Protein AF-H9T847-F1 (afdb_monomer_lite)

Organism: Pimephales promelas (NCBI:txid90988)

Foldseek 3Di:
DLQCVQAVHPDDDDDPVVVPPPDDDPQVVVQVVVVVVVVVVCVVPVPPDDDQDPPPVSSHDDDTDDFAWDDDPDCVPPDTHGDVVVVCVVCDDDHDDPDDDDDDDDPDPDDPDDPDDDDD

InterPro domains:
  IPR001111 TGF-beta, propeptide [PF00688] (2-119)

Secondary structure (DSSP, 8-state):
-HHHHHHT-SSPPP--HHHHHHT--HHHHHHHHHHHHHHHHHHH-GGG------SHHHHS-------PPPP-S--TT------HHHHHHHH-TT------------S-----SS--PPP-

Structure (mmCIF, N/CA/C/O backbone):
data_AF-H9T847-F1
#
_entry.id   AF-H9T847-F1
#
loop_
_atom_site.group_PDB
_atom_site.id
_atom_site.type_symbol
_atom_site.label_atom_id
_atom_site.label_alt_id
_atom_site.label_comp_id
_atom_site.label_asym_id
_atom_site.label_entity_id
_atom_site.label_seq_id
_atom_site.pdbx_PDB_ins_code
_atom_site.Cartn_x
_atom_site.Cartn_y
_atom_site.Cartn_z
_atom_site.occupancy
_atom_site.B_iso_or_equiv
_atom_site.auth_seq_id
_atom_site.auth_comp_id
_atom_site.auth_asym_id
_atom_site.auth_atom_id
_atom_site.pdbx_PDB_model_num
ATOM 1 N N . GLY A 1 1 ? -10.023 -3.814 24.443 1.00 61.88 1 GLY A N 1
ATOM 2 C CA . GLY A 1 1 ? -9.546 -4.712 23.374 1.00 61.88 1 GLY A CA 1
ATOM 3 C C . GLY A 1 1 ? -8.382 -4.054 22.670 1.00 61.88 1 GLY A C 1
ATOM 4 O O . GLY A 1 1 ? -8.471 -2.867 22.395 1.00 61.88 1 GLY A O 1
ATOM 5 N N . GLN A 1 2 ? -7.296 -4.788 22.416 1.00 86.25 2 GLN A N 1
ATOM 6 C CA . GLN A 1 2 ? -6.055 -4.220 21.868 1.00 86.25 2 GLN A CA 1
ATOM 7 C C . GLN A 1 2 ? -6.254 -3.569 20.484 1.00 86.25 2 GLN A C 1
ATOM 9 O O . GLN A 1 2 ? -5.658 -2.535 20.206 1.00 86.25 2 GLN A O 1
ATOM 14 N N . ILE A 1 3 ? -7.135 -4.128 19.646 1.00 91.19 3 ILE A N 1
ATOM 15 C CA . ILE A 1 3 ? -7.381 -3.662 18.270 1.00 91.19 3 ILE A CA 1
ATOM 16 C C . ILE A 1 3 ? -8.043 -2.276 18.240 1.00 91.19 3 ILE A C 1
ATOM 18 O O . ILE A 1 3 ? -7.510 -1.362 17.618 1.00 91.19 3 ILE A O 1
ATOM 22 N N . LEU A 1 4 ? -9.160 -2.084 18.952 1.00 93.31 4 LEU A N 1
ATOM 23 C CA . LEU A 1 4 ? -9.883 -0.802 18.969 1.00 93.31 4 LEU A CA 1
ATOM 24 C C . LEU A 1 4 ? -9.007 0.352 19.485 1.00 93.31 4 LEU A C 1
ATOM 26 O O . LEU A 1 4 ? -9.051 1.450 18.937 1.00 93.31 4 LEU A O 1
ATOM 30 N N . SER A 1 5 ? -8.145 0.088 20.474 1.00 92.31 5 SER A N 1
ATOM 31 C CA . SER A 1 5 ? -7.172 1.067 20.973 1.00 92.31 5 SER A CA 1
ATOM 32 C C . SER A 1 5 ? -6.139 1.460 19.911 1.00 92.31 5 SER A C 1
ATOM 34 O O . SER A 1 5 ? -5.869 2.649 19.750 1.00 92.31 5 SER A O 1
ATOM 36 N N . LYS A 1 6 ? -5.612 0.498 19.133 1.00 92.31 6 LYS A N 1
ATOM 37 C CA . LYS A 1 6 ? -4.704 0.790 18.008 1.00 92.31 6 LYS A CA 1
ATOM 38 C C . LYS A 1 6 ? -5.394 1.581 16.891 1.00 92.31 6 LYS A C 1
ATOM 40 O O . LYS A 1 6 ? -4.760 2.452 16.301 1.00 92.31 6 LYS A O 1
ATOM 45 N N . LEU A 1 7 ? -6.677 1.313 16.631 1.00 93.12 7 LEU A N 1
ATOM 46 C CA . LEU A 1 7 ? -7.495 2.014 15.626 1.00 93.12 7 LEU A CA 1
ATOM 47 C C . LEU A 1 7 ? -8.071 3.353 16.113 1.00 93.12 7 LEU A C 1
ATOM 49 O O . LEU A 1 7 ? -8.687 4.068 15.329 1.00 93.12 7 LEU A O 1
ATOM 53 N N . ARG A 1 8 ? -7.884 3.702 17.393 1.00 92.19 8 ARG A N 1
ATOM 54 C CA . ARG A 1 8 ? -8.488 4.884 18.036 1.00 92.19 8 ARG A CA 1
ATOM 55 C C . ARG A 1 8 ? -10.019 4.905 17.951 1.00 92.19 8 ARG A C 1
ATOM 57 O O . ARG A 1 8 ? -10.627 5.969 17.856 1.00 92.19 8 ARG A O 1
ATOM 64 N N . LEU A 1 9 ? -10.641 3.730 18.019 1.00 92.56 9 LEU A N 1
ATOM 65 C CA . LEU A 1 9 ? -12.091 3.581 17.984 1.00 92.56 9 LEU A CA 1
ATOM 66 C C . LEU A 1 9 ? -12.648 3.359 19.399 1.00 92.56 9 LEU A C 1
ATOM 68 O O . LEU A 1 9 ? -12.161 2.481 20.115 1.00 92.56 9 LEU A O 1
ATOM 72 N N . PRO A 1 10 ? -13.673 4.120 19.826 1.00 91.88 10 PRO A N 1
ATOM 73 C CA . PRO A 1 10 ? -14.288 3.943 21.143 1.00 91.88 10 PRO A CA 1
ATOM 74 C C . PRO A 1 10 ? -15.185 2.698 21.216 1.00 91.88 10 PRO A C 1
ATOM 76 O O . PRO A 1 10 ? -15.380 2.141 22.294 1.00 91.88 10 PRO A O 1
ATOM 79 N N . LYS A 1 11 ? -15.730 2.263 20.075 1.00 92.81 11 LYS A N 1
ATOM 80 C CA . LYS A 1 11 ? -16.536 1.051 19.902 1.00 92.81 11 LYS A CA 1
ATOM 81 C C . LYS A 1 11 ? -16.323 0.486 18.497 1.00 92.81 11 LYS A C 1
ATOM 83 O O . LYS A 1 11 ? -15.758 1.165 17.642 1.00 92.81 11 LYS A O 1
ATOM 88 N N . GLU A 1 12 ? -16.781 -0.737 18.278 1.00 91.44 12 GLU A N 1
ATOM 89 C CA . GLU A 1 12 ? -16.806 -1.359 16.955 1.00 91.44 12 GLU A CA 1
ATOM 90 C C . GLU A 1 12 ? -17.679 -0.540 15.980 1.00 91.44 12 GLU A C 1
ATOM 92 O O . GLU A 1 12 ? -18.737 -0.043 16.393 1.00 91.44 12 GLU A O 1
ATOM 97 N N . PRO A 1 13 ? -17.223 -0.320 14.731 1.00 89.44 13 PRO A N 1
ATOM 98 C CA . PRO A 1 13 ? -18.023 0.357 13.719 1.00 89.44 13 PRO A CA 1
ATOM 99 C C . PRO A 1 13 ? -19.201 -0.524 13.289 1.00 89.44 13 PRO A C 1
ATOM 101 O O . PRO A 1 13 ? -19.105 -1.745 13.274 1.00 89.44 13 PRO A O 1
ATOM 104 N N . GLU A 1 14 ? -20.315 0.109 12.935 1.00 88.81 14 GLU A N 1
ATOM 105 C CA . GLU A 1 14 ? -21.480 -0.584 12.380 1.00 88.81 14 GLU A CA 1
ATOM 106 C C . GLU A 1 14 ? -21.210 -0.874 10.896 1.00 88.81 14 GLU A C 1
ATOM 108 O O . GLU A 1 14 ? -20.928 0.052 10.135 1.00 88.81 14 GLU A O 1
ATOM 113 N N . VAL A 1 15 ? -21.252 -2.151 10.507 1.00 81.88 15 VAL A N 1
ATOM 114 C CA . VAL A 1 15 ? -20.958 -2.640 9.147 1.00 81.88 15 VAL A CA 1
ATOM 115 C C . VAL A 1 15 ? -22.184 -3.340 8.564 1.00 81.88 15 VAL A C 1
ATOM 117 O O . VAL A 1 15 ? -22.903 -4.032 9.285 1.00 81.88 15 VAL A O 1
ATOM 120 N N . ASP A 1 16 ? -22.420 -3.165 7.262 1.00 78.19 16 ASP A N 1
ATOM 121 C CA . ASP A 1 16 ? -23.428 -3.921 6.510 1.00 78.19 16 ASP A CA 1
ATOM 122 C C . ASP A 1 16 ? -22.706 -5.106 5.854 1.00 78.19 16 ASP A C 1
ATOM 124 O O . ASP A 1 16 ? -22.290 -5.042 4.695 1.00 78.19 16 ASP A O 1
ATOM 128 N N . GLU A 1 17 ? -22.475 -6.159 6.651 1.00 68.44 17 GLU A N 1
ATOM 129 C CA . GLU A 1 17 ? -21.587 -7.283 6.311 1.00 68.44 17 GLU A CA 1
ATOM 130 C C . GLU A 1 17 ? -21.893 -7.900 4.936 1.00 68.44 17 GLU A C 1
ATOM 132 O O . GLU A 1 17 ? -20.972 -8.268 4.207 1.00 68.44 17 GLU A O 1
ATOM 137 N N . GLU A 1 18 ? -23.168 -7.961 4.543 1.00 65.12 18 GLU A N 1
ATOM 138 C CA . GLU A 1 18 ? -23.588 -8.519 3.254 1.00 65.12 18 GLU A CA 1
ATOM 139 C C . GLU A 1 18 ? -23.176 -7.637 2.067 1.00 65.12 18 GLU A C 1
ATOM 141 O O . GLU A 1 18 ? -22.722 -8.162 1.052 1.00 65.12 18 GLU A O 1
ATOM 146 N N . LYS A 1 19 ? -23.266 -6.303 2.177 1.00 64.31 19 LYS A N 1
ATOM 147 C CA . LYS A 1 19 ? -22.875 -5.396 1.081 1.00 64.31 19 LYS A CA 1
ATOM 148 C C . LYS A 1 19 ? -21.370 -5.176 0.990 1.00 64.31 19 LYS A C 1
ATOM 150 O O . LYS A 1 19 ? -20.845 -5.019 -0.114 1.00 64.31 19 LYS A O 1
ATOM 155 N N . ASP A 1 20 ? -20.689 -5.151 2.131 1.00 66.06 20 ASP A N 1
ATOM 156 C CA . ASP A 1 20 ? -19.275 -4.776 2.203 1.00 66.06 20 ASP A CA 1
ATOM 157 C C . ASP A 1 20 ? -18.336 -5.924 1.783 1.00 66.06 20 ASP A C 1
ATOM 159 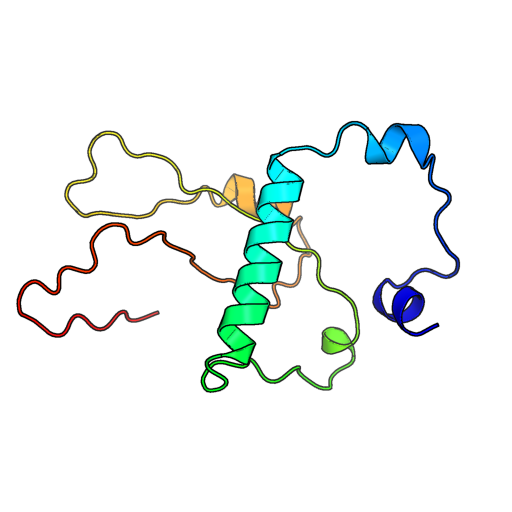O O . ASP A 1 20 ? -17.229 -5.677 1.295 1.00 66.06 20 ASP A O 1
ATOM 163 N N . LEU A 1 21 ? -18.782 -7.182 1.901 1.00 69.94 21 LEU A N 1
ATOM 164 C CA . LEU A 1 21 ? -18.011 -8.362 1.484 1.00 69.94 21 LEU A CA 1
ATOM 165 C C . LEU A 1 21 ? -18.174 -8.716 -0.001 1.00 69.94 21 LEU A C 1
ATOM 167 O O . LEU A 1 21 ? -17.274 -9.324 -0.582 1.00 69.94 21 LEU A O 1
ATOM 171 N N . GLU A 1 22 ? -19.288 -8.343 -0.634 1.00 72.31 22 GLU A N 1
ATOM 172 C CA . GLU A 1 22 ? -19.624 -8.822 -1.981 1.00 72.31 22 GLU A CA 1
ATOM 173 C C . GLU A 1 22 ? -18.785 -8.165 -3.093 1.00 72.31 22 GLU A C 1
ATOM 175 O O . GLU A 1 22 ? -18.629 -8.747 -4.165 1.00 72.31 22 GLU A O 1
ATOM 180 N N . ASN A 1 23 ? -18.208 -6.977 -2.857 1.00 78.00 23 ASN A N 1
ATOM 181 C CA . ASN A 1 23 ? -17.521 -6.198 -3.898 1.00 78.00 23 ASN A CA 1
ATOM 182 C C . ASN A 1 23 ? -16.291 -5.424 -3.392 1.00 78.00 23 ASN A C 1
ATOM 184 O O . ASN A 1 23 ? -16.198 -4.207 -3.567 1.00 78.00 23 ASN A O 1
ATOM 188 N N . ILE A 1 24 ? -15.311 -6.113 -2.800 1.00 86.12 24 ILE A N 1
ATOM 189 C CA . ILE A 1 24 ? -14.041 -5.472 -2.419 1.00 86.12 24 ILE A CA 1
ATOM 190 C C . ILE A 1 24 ? -13.264 -5.063 -3.691 1.00 86.12 24 ILE A C 1
ATOM 192 O O . ILE A 1 24 ? -12.919 -5.934 -4.497 1.00 86.12 24 ILE A O 1
ATOM 196 N N . PRO A 1 25 ? -12.930 -3.769 -3.882 1.00 92.12 25 PRO A N 1
ATOM 197 C CA . PRO A 1 25 ? -12.159 -3.312 -5.035 1.00 92.12 25 PRO A CA 1
ATOM 198 C C . PRO A 1 25 ? -10.813 -4.028 -5.172 1.00 92.12 25 PRO A C 1
ATOM 200 O O . PRO A 1 25 ? -10.075 -4.211 -4.197 1.00 92.12 25 PRO A O 1
ATOM 203 N N . VAL A 1 26 ? -10.449 -4.367 -6.409 1.00 92.06 26 VAL A N 1
ATOM 204 C CA . VAL A 1 26 ? -9.194 -5.068 -6.732 1.00 92.06 26 VAL A CA 1
ATOM 205 C C . VAL A 1 26 ? -7.975 -4.275 -6.257 1.00 92.06 26 VAL A C 1
ATOM 207 O O . VAL A 1 26 ? -6.968 -4.852 -5.846 1.00 92.06 26 VAL A O 1
ATOM 210 N N . GLU A 1 27 ? -8.061 -2.947 -6.258 1.00 91.12 27 GLU A N 1
ATOM 211 C CA . GLU A 1 27 ? -7.019 -2.060 -5.755 1.00 91.12 27 GLU A CA 1
ATOM 212 C C . GLU A 1 27 ? -6.768 -2.261 -4.255 1.00 91.12 27 GLU A C 1
ATOM 214 O O . GLU A 1 27 ? -5.607 -2.290 -3.847 1.00 91.12 27 GLU A O 1
ATOM 219 N N . LEU A 1 28 ? -7.818 -2.457 -3.445 1.00 91.88 28 LEU A N 1
ATOM 220 C CA . LEU A 1 28 ? -7.683 -2.722 -2.007 1.00 91.88 28 LEU A CA 1
ATOM 221 C C . LEU A 1 28 ? -7.084 -4.104 -1.754 1.00 91.88 28 LEU A C 1
ATOM 223 O O . LEU A 1 28 ? -6.152 -4.228 -0.960 1.00 91.88 28 LEU A O 1
ATOM 227 N N . ILE A 1 29 ? -7.541 -5.120 -2.492 1.00 93.75 29 ILE A N 1
ATOM 228 C CA . ILE A 1 29 ? -6.959 -6.471 -2.439 1.00 93.75 29 ILE A CA 1
ATOM 229 C C . ILE A 1 29 ? -5.466 -6.411 -2.793 1.00 93.75 29 ILE A C 1
ATOM 231 O O . ILE A 1 29 ? -4.630 -7.032 -2.138 1.00 93.75 29 ILE A O 1
ATOM 235 N N . SER A 1 30 ? -5.103 -5.614 -3.800 1.00 94.06 30 SER A N 1
ATOM 236 C CA . SER A 1 30 ? -3.712 -5.432 -4.215 1.00 94.06 30 SER A CA 1
ATOM 237 C C . SER A 1 30 ? -2.844 -4.769 -3.140 1.00 94.06 30 SER A C 1
ATOM 239 O O . SER A 1 30 ? -1.673 -5.126 -3.017 1.00 94.06 30 SER A O 1
ATOM 241 N N . VAL A 1 31 ? -3.381 -3.812 -2.375 1.00 95.25 31 VAL A N 1
ATOM 242 C CA . VAL A 1 31 ? -2.681 -3.202 -1.229 1.00 95.25 31 VAL A CA 1
ATOM 243 C C . VAL A 1 31 ? -2.501 -4.230 -0.114 1.00 95.25 31 VAL A C 1
ATOM 245 O O . VAL A 1 31 ? -1.385 -4.415 0.372 1.00 95.25 31 VAL A O 1
ATOM 248 N N . TYR A 1 32 ? -3.576 -4.930 0.253 1.00 95.44 32 TYR A N 1
ATOM 249 C CA . TYR A 1 32 ? -3.561 -5.949 1.300 1.00 95.44 32 TYR A CA 1
ATOM 250 C C . TYR A 1 32 ? -2.521 -7.037 1.013 1.00 95.44 32 TYR A C 1
ATOM 252 O O . TYR A 1 32 ? -1.623 -7.252 1.826 1.00 95.44 32 TYR A O 1
ATOM 260 N N . ASN A 1 33 ? -2.559 -7.637 -0.182 1.00 95.44 33 ASN A N 1
ATOM 261 C CA . ASN A 1 33 ? -1.621 -8.692 -0.573 1.00 95.44 33 ASN A CA 1
ATOM 262 C C . ASN A 1 33 ? -0.165 -8.213 -0.523 1.00 95.44 33 ASN A C 1
ATOM 264 O O . ASN A 1 33 ? 0.683 -8.907 0.026 1.00 95.44 33 ASN A O 1
ATOM 268 N N . SER A 1 34 ? 0.126 -6.999 -1.008 1.00 93.75 34 SER A N 1
ATOM 269 C CA . SER A 1 34 ? 1.483 -6.437 -0.933 1.00 93.75 34 SER A CA 1
ATOM 270 C C . SER A 1 34 ? 1.966 -6.208 0.507 1.00 93.75 34 SER A C 1
ATOM 272 O O . SER A 1 34 ? 3.167 -6.260 0.752 1.00 93.75 34 SER A O 1
ATOM 274 N N . THR A 1 35 ? 1.054 -5.966 1.454 1.00 93.12 35 THR A N 1
ATOM 275 C CA . THR A 1 35 ? 1.389 -5.756 2.874 1.00 93.12 35 THR A CA 1
ATOM 276 C C . THR A 1 35 ? 1.604 -7.093 3.593 1.00 93.12 35 THR A C 1
ATOM 278 O O . THR A 1 35 ? 2.510 -7.215 4.414 1.00 93.12 35 THR A O 1
ATOM 281 N N . VAL A 1 36 ? 0.821 -8.120 3.242 1.00 94.75 36 VAL A N 1
ATOM 282 C CA . VAL A 1 36 ? 1.030 -9.501 3.710 1.00 94.75 36 VAL A CA 1
ATOM 283 C C . VAL A 1 36 ? 2.375 -10.043 3.220 1.00 94.75 36 VAL A C 1
ATOM 285 O O . VAL A 1 36 ? 3.137 -10.575 4.021 1.00 94.75 36 VAL A O 1
ATOM 288 N N . GLU A 1 37 ? 2.692 -9.865 1.935 1.00 92.88 37 GLU A N 1
ATOM 289 C CA . GLU A 1 37 ? 3.987 -10.250 1.357 1.00 92.88 37 GLU A CA 1
ATOM 290 C C . GLU A 1 37 ? 5.156 -9.553 2.070 1.00 92.88 37 GLU A C 1
ATOM 292 O O . GLU A 1 37 ? 6.111 -10.216 2.461 1.00 92.88 37 GLU A O 1
ATOM 297 N N . LEU A 1 38 ? 5.059 -8.238 2.314 1.00 89.00 38 LEU A N 1
ATOM 298 C CA . LEU A 1 38 ? 6.085 -7.487 3.048 1.00 89.00 38 LEU A CA 1
ATOM 299 C C . LEU A 1 38 ? 6.308 -8.049 4.460 1.00 89.00 38 LEU A C 1
ATOM 301 O O . LEU A 1 38 ? 7.447 -8.228 4.885 1.00 89.00 38 LEU A O 1
ATOM 305 N N . SER A 1 39 ? 5.230 -8.370 5.178 1.00 88.25 39 SER A N 1
ATOM 306 C CA . SER A 1 39 ? 5.333 -8.965 6.514 1.00 88.25 39 SER A CA 1
ATOM 307 C C . SER A 1 39 ? 6.019 -10.336 6.484 1.00 88.25 39 SER A C 1
ATOM 309 O O . SER A 1 39 ? 6.808 -10.651 7.375 1.00 88.25 39 SER A O 1
ATOM 311 N N . GLN A 1 40 ? 5.762 -11.142 5.450 1.00 90.94 40 GLN A N 1
ATOM 312 C CA . GLN A 1 40 ? 6.420 -12.436 5.258 1.00 90.94 40 GLN A CA 1
ATOM 313 C C . GLN A 1 40 ? 7.911 -12.277 4.929 1.00 90.94 40 GLN A C 1
ATOM 315 O O . GLN A 1 40 ? 8.731 -13.014 5.474 1.00 90.94 40 GLN A O 1
ATOM 320 N N . GLU A 1 41 ? 8.271 -11.304 4.089 1.00 86.75 41 GLU A N 1
ATOM 321 C CA . GLU A 1 41 ? 9.664 -10.970 3.760 1.00 86.75 41 GLU A CA 1
ATOM 322 C C . GLU A 1 41 ? 10.449 -10.554 5.015 1.00 86.75 41 GLU A C 1
ATOM 324 O O . GLU A 1 41 ? 11.513 -11.107 5.284 1.00 86.75 41 GLU A O 1
ATOM 329 N N . GLN A 1 42 ? 9.890 -9.661 5.840 1.00 84.25 42 GLN A N 1
ATOM 330 C CA . GLN A 1 42 ? 10.502 -9.205 7.098 1.00 84.25 42 GLN A CA 1
ATOM 331 C C . GLN A 1 42 ? 10.631 -10.311 8.157 1.00 84.25 42 GLN A C 1
ATOM 333 O O . GLN A 1 42 ? 11.501 -10.247 9.029 1.00 84.25 42 GLN A O 1
ATOM 338 N N . ALA A 1 43 ? 9.748 -11.312 8.122 1.00 85.56 43 ALA A N 1
ATOM 339 C CA . ALA A 1 43 ? 9.841 -12.484 8.989 1.00 85.56 43 ALA A CA 1
ATOM 340 C C . ALA A 1 43 ? 10.917 -13.476 8.510 1.00 85.56 43 ALA A C 1
ATOM 342 O O . ALA A 1 43 ? 11.508 -14.176 9.332 1.00 85.56 43 ALA A O 1
ATOM 343 N N . ALA A 1 44 ? 11.162 -13.545 7.198 1.00 85.69 44 ALA A N 1
ATOM 344 C CA . ALA A 1 44 ? 12.163 -14.420 6.595 1.00 85.69 44 ALA A CA 1
ATOM 345 C C . ALA A 1 44 ? 13.590 -13.848 6.678 1.00 85.69 44 ALA A C 1
ATOM 347 O O . ALA A 1 44 ? 14.533 -14.621 6.844 1.00 85.69 44 ALA A O 1
ATOM 348 N N . ASP A 1 45 ? 13.745 -12.522 6.593 1.00 78.31 45 ASP A N 1
ATOM 349 C CA . ASP A 1 45 ? 15.029 -11.826 6.724 1.00 78.31 45 ASP A CA 1
ATOM 350 C C . ASP A 1 45 ? 14.942 -10.673 7.752 1.00 78.31 45 ASP A C 1
ATOM 352 O O . ASP A 1 45 ? 14.598 -9.536 7.412 1.00 78.31 45 ASP A O 1
ATOM 356 N N . PRO A 1 46 ? 15.233 -10.944 9.040 1.00 63.31 46 PRO A N 1
ATOM 357 C CA . PRO A 1 46 ? 15.049 -9.977 10.121 1.00 63.31 46 PRO A CA 1
ATOM 358 C C . PRO A 1 46 ? 16.075 -8.832 10.125 1.00 63.31 46 PRO A C 1
ATOM 360 O O . PRO A 1 46 ? 15.978 -7.940 10.967 1.00 63.31 46 PRO A O 1
ATOM 363 N N . VAL A 1 47 ? 17.055 -8.822 9.212 1.00 59.53 47 VAL A N 1
ATOM 364 C CA . VAL A 1 47 ? 18.117 -7.798 9.167 1.00 59.53 47 VAL A CA 1
ATOM 365 C C . VAL A 1 47 ? 17.565 -6.402 8.821 1.00 59.53 47 VAL A C 1
ATOM 367 O O . VAL A 1 47 ? 18.188 -5.399 9.164 1.00 59.53 47 VAL A O 1
ATOM 370 N N . HIS A 1 48 ? 16.372 -6.325 8.218 1.00 55.03 48 HIS A N 1
ATOM 371 C CA . HIS A 1 48 ? 15.705 -5.082 7.808 1.00 55.03 48 HIS A CA 1
ATOM 372 C C . HIS A 1 48 ? 14.432 -4.753 8.606 1.00 55.03 48 HIS A C 1
ATOM 374 O O . HIS A 1 48 ? 13.563 -4.033 8.116 1.00 55.03 48 HIS A O 1
ATOM 380 N N . GLN A 1 49 ? 14.280 -5.277 9.826 1.00 56.16 49 GLN A N 1
ATOM 381 C CA . GLN A 1 49 ? 13.166 -4.858 10.676 1.00 56.16 49 GLN A CA 1
ATOM 382 C C . GLN A 1 49 ? 13.404 -3.434 11.186 1.00 56.16 49 GLN A C 1
ATOM 384 O O . GLN A 1 49 ? 14.280 -3.201 12.021 1.00 56.16 49 GLN A O 1
ATOM 389 N N . ASP A 1 50 ? 12.599 -2.487 10.700 1.00 56.41 50 ASP A N 1
ATOM 390 C CA . ASP A 1 50 ? 12.440 -1.193 11.354 1.00 56.41 50 ASP A CA 1
ATOM 391 C C . ASP A 1 50 ? 11.997 -1.451 12.797 1.00 56.41 50 ASP A C 1
ATOM 393 O O . ASP A 1 50 ? 10.947 -2.047 13.054 1.00 56.41 50 ASP A O 1
ATOM 397 N N . VAL A 1 51 ? 12.832 -1.044 13.752 1.00 56.62 51 VAL A N 1
ATOM 398 C CA . VAL A 1 51 ? 12.507 -1.133 15.174 1.00 56.62 51 VAL A CA 1
ATOM 399 C C . VAL A 1 51 ? 11.263 -0.277 15.393 1.00 56.62 51 VAL A C 1
ATOM 401 O O . VAL A 1 51 ? 11.322 0.937 15.193 1.00 56.62 51 VAL A O 1
ATOM 404 N N . GLU A 1 52 ? 10.141 -0.894 15.783 1.00 57.56 52 GLU A N 1
ATOM 405 C CA . GLU A 1 52 ? 8.955 -0.147 16.208 1.00 57.56 52 GLU A CA 1
ATOM 406 C C . GLU A 1 52 ? 9.394 0.855 17.282 1.00 57.56 52 GLU A C 1
ATOM 408 O O . GLU A 1 52 ? 9.821 0.468 18.372 1.00 57.56 52 GLU A O 1
ATOM 413 N N . ASP A 1 53 ? 9.333 2.150 16.956 1.00 57.25 53 ASP A N 1
ATOM 414 C CA . ASP A 1 53 ? 9.640 3.209 17.908 1.00 57.25 53 ASP A CA 1
ATOM 415 C C . ASP A 1 53 ? 8.662 3.072 19.091 1.00 57.25 53 ASP A C 1
ATOM 417 O O . ASP A 1 53 ? 7.449 3.213 18.886 1.00 57.25 53 ASP A O 1
ATOM 421 N N . PRO A 1 54 ? 9.146 2.801 20.321 1.00 56.97 54 PRO A N 1
ATOM 422 C CA . PRO A 1 54 ? 8.293 2.584 21.489 1.00 56.97 54 PRO A CA 1
ATOM 423 C C . PRO A 1 54 ? 7.499 3.834 21.904 1.00 56.97 54 PRO A C 1
ATOM 425 O O . PRO A 1 54 ? 6.701 3.783 22.841 1.00 56.97 54 PRO A O 1
ATOM 428 N N . ASN A 1 55 ? 7.700 4.964 21.222 1.00 64.75 55 ASN A N 1
ATOM 429 C CA . ASN A 1 55 ? 6.889 6.160 21.373 1.00 64.75 55 ASN A CA 1
ATOM 430 C C . ASN A 1 55 ? 5.410 5.923 21.014 1.00 64.75 55 ASN A C 1
ATOM 432 O O . ASN A 1 55 ? 5.052 5.097 20.177 1.00 64.75 55 ASN A O 1
ATOM 436 N N . GLU A 1 56 ? 4.524 6.751 21.579 1.00 61.59 56 GLU A N 1
ATOM 437 C CA . GLU A 1 56 ? 3.064 6.676 21.391 1.00 61.59 56 GLU A CA 1
ATOM 438 C C . GLU A 1 56 ? 2.635 6.634 19.908 1.00 61.59 56 GLU A C 1
ATOM 440 O O . GLU A 1 56 ? 1.610 6.056 19.552 1.00 61.59 56 GLU A O 1
ATOM 445 N N . LYS A 1 57 ? 3.443 7.214 19.009 1.00 65.19 57 LYS A N 1
ATOM 446 C CA . LYS A 1 57 ? 3.196 7.189 17.564 1.00 65.19 57 LYS A CA 1
ATOM 447 C C . LYS A 1 57 ? 3.324 5.789 16.966 1.00 65.19 57 LYS A C 1
ATOM 449 O O . LYS A 1 57 ? 2.592 5.525 16.019 1.00 65.19 57 LYS A O 1
ATOM 454 N N . GLY A 1 58 ? 4.202 4.919 17.466 1.00 74.62 58 GLY A N 1
ATOM 455 C CA . GLY A 1 58 ? 4.339 3.533 17.000 1.00 74.62 58 GLY A CA 1
ATOM 456 C C . GLY A 1 58 ? 3.178 2.635 17.437 1.00 74.62 58 GLY A C 1
ATOM 457 O O . GLY A 1 58 ? 2.846 1.674 16.756 1.00 74.62 58 GLY A O 1
ATOM 458 N N . TYR A 1 59 ? 2.495 2.995 18.530 1.00 84.69 59 TYR A N 1
ATOM 459 C CA . TYR A 1 59 ? 1.402 2.195 19.087 1.00 84.69 59 TYR A CA 1
ATOM 460 C C . TYR A 1 59 ? 0.144 2.164 18.205 1.00 84.69 59 TYR A C 1
ATOM 462 O O . TYR A 1 59 ? -0.533 1.137 18.112 1.00 84.69 59 TYR A O 1
ATOM 470 N N . TYR A 1 60 ? -0.194 3.293 17.577 1.00 88.94 60 TYR A N 1
ATOM 471 C CA . TYR A 1 60 ? -1.398 3.408 16.755 1.00 88.94 60 TYR A CA 1
ATOM 472 C C . TYR 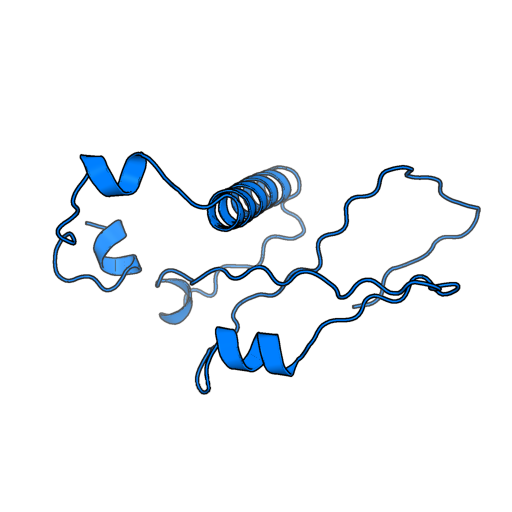A 1 60 ? -1.198 2.827 15.356 1.00 88.94 60 TYR A C 1
ATOM 474 O O . TYR A 1 60 ? -0.119 2.932 14.769 1.00 88.94 60 TYR A O 1
ATOM 482 N N . ALA A 1 61 ? -2.280 2.269 14.808 1.00 90.44 61 ALA A N 1
ATOM 483 C CA . ALA A 1 61 ? -2.305 1.717 13.462 1.00 90.44 61 ALA A CA 1
ATOM 484 C C . ALA A 1 61 ? -1.892 2.761 12.410 1.00 90.44 61 ALA A C 1
ATOM 486 O O . ALA A 1 61 ? -2.111 3.966 12.576 1.00 90.44 61 ALA A O 1
ATOM 487 N N . LYS A 1 62 ? -1.291 2.278 11.320 1.00 90.25 62 LYS A N 1
ATOM 488 C CA . LYS A 1 62 ? -0.881 3.087 10.169 1.00 90.25 62 LYS A CA 1
ATOM 489 C C . LYS A 1 62 ? -1.834 2.853 9.012 1.00 90.25 62 LYS A C 1
ATOM 491 O O . LYS A 1 62 ? -2.185 1.713 8.720 1.00 90.25 62 LYS A O 1
ATOM 496 N N . GLU A 1 63 ? -2.228 3.935 8.356 1.00 91.81 63 GLU A N 1
ATOM 497 C CA . GLU A 1 63 ? -2.926 3.853 7.080 1.00 91.81 63 GLU A CA 1
ATOM 498 C C . GLU A 1 63 ? -1.919 3.528 5.972 1.00 91.81 63 GLU A C 1
ATOM 500 O O . GLU A 1 63 ? -0.826 4.098 5.925 1.00 91.81 63 GLU A O 1
ATOM 505 N N . VAL A 1 64 ? -2.278 2.590 5.096 1.00 92.88 64 VAL A N 1
ATOM 506 C CA . VAL A 1 64 ? -1.403 2.105 4.027 1.00 92.88 64 VAL A CA 1
ATOM 507 C C . VAL A 1 64 ? -1.924 2.597 2.686 1.00 92.88 64 VAL A C 1
ATOM 509 O O . VAL A 1 64 ? -3.073 2.356 2.318 1.00 92.88 64 VAL A O 1
ATOM 512 N N . HIS A 1 65 ? -1.047 3.229 1.909 1.00 93.44 65 HIS A N 1
ATOM 513 C CA . HIS A 1 65 ? -1.343 3.643 0.543 1.00 93.44 65 HIS A CA 1
ATOM 514 C C . HIS A 1 65 ? -0.364 3.020 -0.446 1.00 93.44 65 HIS A C 1
ATOM 516 O O . HIS A 1 65 ? 0.836 2.932 -0.196 1.00 93.44 65 HIS A O 1
ATOM 522 N N . LYS A 1 66 ? -0.883 2.655 -1.621 1.00 93.69 66 LYS A N 1
ATOM 523 C CA . LYS A 1 66 ? -0.090 2.202 -2.765 1.00 93.69 66 LYS A CA 1
ATOM 524 C C . LYS A 1 66 ? -0.166 3.219 -3.893 1.00 93.69 66 LYS A C 1
ATOM 526 O O . LYS A 1 66 ? -1.252 3.642 -4.303 1.00 93.69 66 LYS A O 1
ATOM 531 N N . PHE A 1 67 ? 1.000 3.567 -4.422 1.00 93.69 67 PHE A N 1
ATOM 532 C CA . PHE A 1 67 ? 1.149 4.471 -5.553 1.00 93.69 67 PHE A CA 1
ATOM 533 C C . PHE A 1 67 ? 1.806 3.720 -6.704 1.00 93.69 67 PHE A C 1
ATOM 535 O O . PHE A 1 67 ? 2.899 3.181 -6.564 1.00 93.69 67 PHE A O 1
ATOM 542 N N . THR A 1 68 ? 1.128 3.668 -7.847 1.00 93.00 68 THR A N 1
ATOM 543 C CA . THR A 1 68 ? 1.670 3.033 -9.051 1.00 93.00 68 THR A CA 1
ATOM 544 C C . THR A 1 68 ? 2.517 4.042 -9.818 1.00 93.00 68 THR A C 1
ATOM 546 O O . THR A 1 68 ? 2.092 5.183 -10.023 1.00 93.00 68 THR A O 1
ATOM 549 N N . MET A 1 69 ? 3.702 3.619 -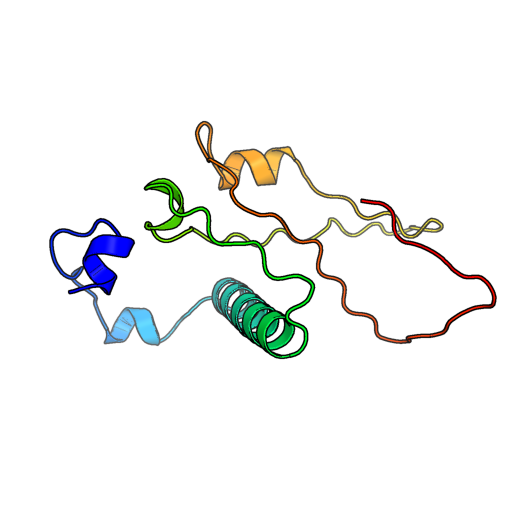10.261 1.00 91.38 69 MET A N 1
ATOM 550 C CA . MET A 1 69 ? 4.559 4.434 -11.124 1.00 91.38 69 MET A CA 1
ATOM 551 C C . MET A 1 69 ? 3.837 4.828 -12.421 1.00 91.38 69 MET A C 1
ATOM 553 O O . MET A 1 69 ? 2.998 4.085 -12.940 1.00 91.38 69 MET A O 1
ATOM 557 N N . LYS A 1 70 ? 4.174 5.991 -12.978 1.00 88.94 70 LYS A N 1
ATOM 558 C CA . LYS A 1 70 ? 3.665 6.411 -14.285 1.00 88.94 70 LYS A CA 1
ATOM 559 C C . LYS A 1 70 ? 4.389 5.625 -15.388 1.00 88.94 70 LYS A C 1
ATOM 561 O O . LYS A 1 70 ? 5.619 5.561 -15.373 1.00 88.94 70 LYS A O 1
ATOM 566 N N . PRO A 1 71 ? 3.660 5.035 -16.352 1.00 82.19 71 PRO A N 1
ATOM 567 C CA . PRO A 1 71 ? 4.286 4.353 -17.473 1.00 82.19 71 PRO A CA 1
ATOM 568 C C . PRO A 1 71 ? 4.970 5.372 -18.389 1.00 82.19 71 PRO A C 1
ATOM 570 O O . PRO A 1 71 ? 4.398 6.412 -18.713 1.00 82.19 71 PRO A O 1
ATOM 573 N N . MET A 1 72 ? 6.173 5.044 -18.850 1.00 80.94 72 MET A N 1
ATOM 574 C CA . MET A 1 72 ? 6.928 5.843 -19.811 1.00 80.94 72 MET A CA 1
ATOM 575 C C . MET A 1 72 ? 7.114 5.007 -21.078 1.00 80.94 72 MET A C 1
ATOM 577 O O . MET A 1 72 ? 7.641 3.898 -21.010 1.00 80.94 72 MET A O 1
ATOM 581 N N . ARG A 1 73 ? 6.602 5.502 -22.217 1.00 75.38 73 ARG A N 1
ATOM 582 C CA . ARG A 1 73 ? 6.563 4.743 -23.487 1.00 75.38 73 ARG A CA 1
ATOM 583 C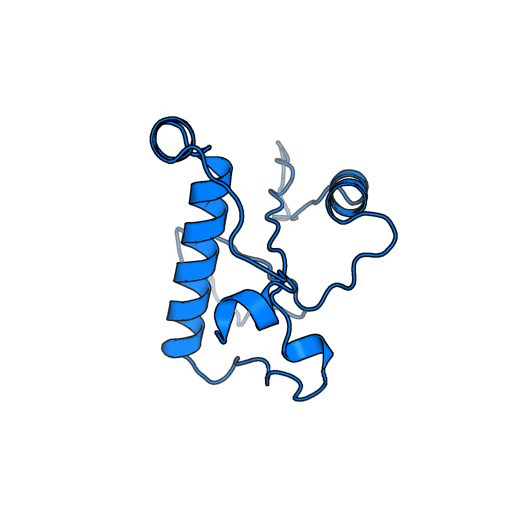 C . ARG A 1 73 ? 7.960 4.382 -23.988 1.00 75.38 73 ARG A C 1
ATOM 585 O O . ARG A 1 73 ? 8.154 3.285 -24.492 1.00 75.38 73 ARG A O 1
ATOM 592 N N . GLU A 1 74 ? 8.914 5.286 -23.801 1.00 78.75 74 GLU A N 1
ATOM 593 C CA . GLU A 1 74 ? 10.322 5.086 -24.122 1.00 78.75 74 GLU A CA 1
ATOM 594 C C . GLU A 1 74 ? 11.128 5.387 -22.868 1.00 78.75 74 GLU A C 1
ATOM 596 O O . GLU A 1 74 ? 11.210 6.536 -22.449 1.00 78.75 74 GLU A O 1
ATOM 601 N N . ASN A 1 75 ? 11.659 4.347 -22.228 1.00 75.25 75 ASN A N 1
ATOM 602 C CA . ASN A 1 75 ? 12.388 4.470 -20.969 1.00 75.25 75 ASN A CA 1
ATOM 603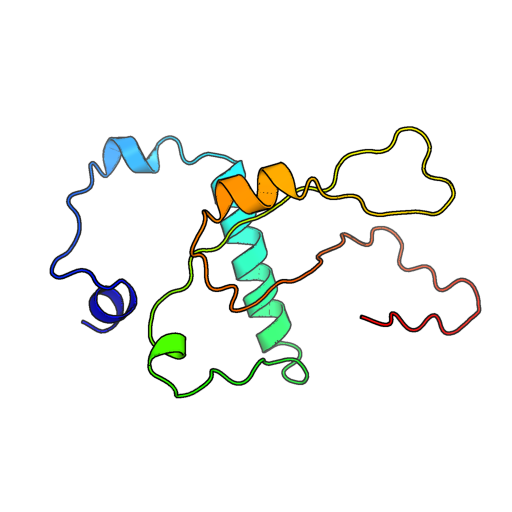 C C . ASN A 1 75 ? 13.759 3.784 -21.073 1.00 75.25 75 ASN A C 1
ATOM 605 O O . ASN A 1 75 ? 13.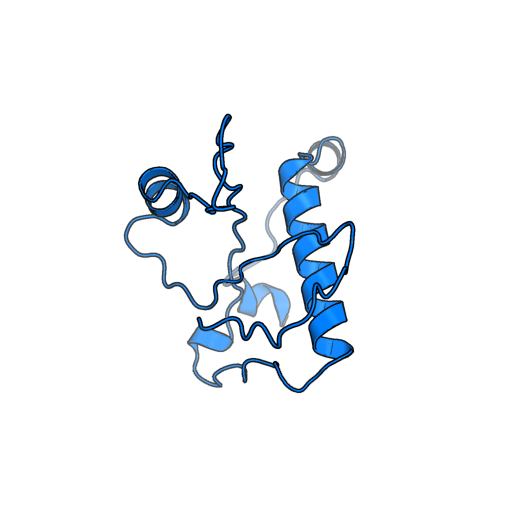957 2.724 -20.469 1.00 75.25 75 ASN A O 1
ATOM 609 N N . PRO A 1 76 ? 14.680 4.335 -21.889 1.00 71.56 76 PRO A N 1
ATOM 610 C CA . PRO A 1 76 ? 15.987 3.724 -22.137 1.00 71.56 76 PRO A CA 1
ATOM 611 C C . PRO A 1 76 ? 16.805 3.564 -20.847 1.00 71.56 76 PRO A C 1
ATOM 613 O O . PRO A 1 76 ? 17.510 2.570 -20.691 1.00 71.56 76 PRO A O 1
ATOM 616 N N . ASP A 1 77 ? 16.609 4.473 -19.891 1.00 76.75 77 ASP A N 1
ATOM 617 C CA . ASP A 1 77 ? 17.359 4.534 -18.633 1.00 76.75 77 ASP A CA 1
ATOM 618 C C . ASP A 1 77 ? 16.651 3.833 -17.458 1.00 76.75 77 ASP A C 1
ATOM 620 O O . ASP A 1 77 ? 17.116 3.900 -16.323 1.00 76.75 77 ASP A O 1
ATOM 624 N N . ARG A 1 78 ? 15.523 3.144 -17.705 1.00 78.44 78 ARG A N 1
ATOM 625 C CA . ARG A 1 78 ? 14.727 2.434 -16.678 1.00 78.44 78 ARG A CA 1
ATOM 626 C C . ARG A 1 78 ? 14.339 3.313 -15.476 1.00 78.44 78 ARG A C 1
ATOM 628 O O . ARG A 1 78 ? 14.269 2.839 -14.344 1.00 78.44 78 ARG A O 1
ATOM 635 N N . LEU A 1 79 ? 14.042 4.584 -15.724 1.00 84.88 79 LEU A N 1
ATOM 636 C CA . LEU A 1 79 ? 13.634 5.545 -14.703 1.00 84.88 79 LEU A CA 1
ATOM 637 C C . LEU A 1 79 ? 12.242 5.227 -14.145 1.00 84.88 79 LEU A C 1
ATOM 639 O O . LEU A 1 79 ? 11.343 4.808 -14.878 1.00 84.88 79 LEU A O 1
ATOM 643 N N . ILE A 1 80 ? 12.047 5.471 -12.851 1.00 88.50 80 ILE A N 1
ATOM 644 C CA . ILE A 1 80 ? 10.773 5.258 -12.160 1.00 88.50 80 ILE A CA 1
ATOM 645 C C . ILE A 1 80 ? 10.198 6.623 -11.791 1.00 88.50 80 ILE A C 1
ATOM 647 O O . ILE A 1 80 ? 10.827 7.397 -11.074 1.00 88.50 80 ILE A O 1
ATOM 651 N N . TRP A 1 81 ? 8.989 6.913 -12.270 1.00 89.69 81 TRP A N 1
ATOM 652 C CA . TRP A 1 81 ? 8.350 8.214 -12.088 1.00 89.69 81 TRP A CA 1
ATOM 653 C C . TRP A 1 81 ? 7.083 8.094 -11.254 1.00 89.69 81 TRP A C 1
ATOM 655 O O . TRP A 1 81 ? 6.225 7.252 -11.524 1.00 89.69 81 TRP A O 1
ATOM 665 N N . PHE A 1 82 ? 6.921 9.000 -10.295 1.00 93.25 82 PHE A N 1
ATOM 666 C CA . PHE A 1 82 ? 5.711 9.126 -9.490 1.00 93.25 82 PHE A CA 1
ATOM 667 C C . PHE A 1 82 ? 5.132 10.533 -9.611 1.00 93.25 82 PHE A C 1
ATOM 669 O O . PHE A 1 82 ? 5.861 11.517 -9.722 1.00 93.25 82 PHE A O 1
ATOM 676 N N . ASN A 1 83 ? 3.804 10.637 -9.575 1.00 93.12 83 ASN A N 1
ATOM 677 C CA . ASN A 1 83 ? 3.141 11.934 -9.527 1.00 93.12 83 ASN A CA 1
ATOM 678 C C . ASN A 1 83 ? 3.051 12.409 -8.075 1.00 93.12 83 ASN A C 1
ATOM 680 O O . ASN A 1 83 ? 2.219 11.928 -7.306 1.00 93.12 83 ASN A O 1
ATOM 684 N N . ILE A 1 84 ? 3.899 13.371 -7.713 1.00 90.50 84 ILE A N 1
ATOM 685 C CA . ILE A 1 84 ? 3.952 13.900 -6.348 1.00 90.50 84 ILE A CA 1
ATOM 686 C C . ILE A 1 84 ? 2.661 14.622 -5.944 1.00 90.50 84 ILE A C 1
ATOM 688 O O . ILE A 1 84 ? 2.304 14.624 -4.768 1.00 90.50 84 ILE A O 1
ATOM 692 N N . THR A 1 85 ? 1.938 15.203 -6.902 1.00 92.62 85 THR A N 1
ATOM 693 C CA . THR A 1 85 ? 0.654 15.864 -6.644 1.00 92.62 85 THR A CA 1
ATOM 694 C C . THR A 1 85 ? -0.405 14.837 -6.254 1.00 92.62 85 THR A C 1
ATOM 696 O O . THR A 1 85 ? -1.092 15.036 -5.255 1.00 92.62 85 THR A O 1
ATOM 699 N N . ASP A 1 86 ? -0.476 13.706 -6.970 1.00 91.50 86 ASP A N 1
ATOM 700 C CA . ASP A 1 86 ? -1.391 12.599 -6.641 1.00 91.50 86 ASP A CA 1
ATOM 701 C C . ASP A 1 86 ? -1.071 12.028 -5.246 1.00 91.50 86 ASP A C 1
ATOM 703 O O . ASP A 1 86 ? -1.980 11.741 -4.465 1.00 91.50 86 ASP A O 1
ATOM 707 N N . ILE A 1 87 ? 0.222 11.899 -4.912 1.00 91.62 87 ILE A N 1
ATOM 708 C CA . ILE A 1 87 ? 0.683 11.428 -3.597 1.00 91.62 87 ILE A CA 1
ATOM 709 C C . ILE A 1 87 ? 0.243 12.385 -2.491 1.00 91.62 87 ILE A C 1
ATOM 711 O O . ILE A 1 87 ? -0.428 11.968 -1.549 1.00 91.62 87 ILE A O 1
ATOM 715 N N . LYS A 1 88 ? 0.566 13.675 -2.621 1.00 90.44 88 LYS A N 1
ATOM 716 C CA . LYS A 1 88 ? 0.205 14.695 -1.628 1.00 90.44 88 LYS A CA 1
ATOM 717 C C . LYS A 1 88 ? -1.304 14.804 -1.437 1.00 90.44 88 LYS A C 1
ATOM 719 O O . LYS A 1 88 ? -1.758 14.965 -0.311 1.00 90.44 88 LYS A O 1
ATOM 724 N N . HIS A 1 89 ? -2.076 14.694 -2.516 1.00 91.06 89 HIS A N 1
ATOM 725 C CA . HIS A 1 89 ? -3.532 14.715 -2.438 1.00 91.06 89 HIS A CA 1
ATOM 726 C C . HIS A 1 89 ? -4.082 13.517 -1.653 1.00 91.06 89 HIS A C 1
ATOM 728 O O . HIS A 1 89 ? -4.962 13.697 -0.819 1.00 91.06 89 HIS A O 1
ATOM 734 N N . LYS A 1 90 ? -3.569 12.303 -1.900 1.00 89.38 90 LYS A N 1
ATOM 735 C CA . LYS A 1 90 ? -4.023 11.095 -1.189 1.00 89.38 90 LYS A CA 1
ATOM 736 C C . LYS A 1 90 ? -3.618 11.077 0.282 1.00 89.38 90 LYS A C 1
ATOM 738 O O . LYS A 1 90 ? -4.414 10.645 1.100 1.00 89.38 90 LYS A O 1
ATOM 743 N N . LEU A 1 91 ? -2.411 11.534 0.606 1.00 89.19 91 LEU A N 1
ATOM 744 C CA . LEU A 1 91 ? -1.939 11.580 1.990 1.00 89.19 91 LEU A CA 1
ATOM 745 C C . LEU A 1 91 ? -2.581 12.734 2.786 1.00 89.19 91 LEU A C 1
ATOM 747 O O . LEU A 1 91 ? -2.779 12.640 3.994 1.00 89.19 91 LEU A O 1
ATOM 751 N N . GLY A 1 92 ? -2.946 13.824 2.111 1.00 85.44 92 GLY A N 1
ATOM 752 C CA . GLY A 1 92 ? -3.476 15.022 2.751 1.00 85.44 92 GLY A CA 1
ATOM 753 C C . GLY A 1 92 ? -2.387 15.899 3.380 1.00 85.44 92 GLY A C 1
ATOM 754 O O . GLY A 1 92 ? -1.212 15.548 3.465 1.00 85.44 92 GLY A O 1
ATOM 755 N N . SER A 1 93 ? -2.779 17.095 3.819 1.00 71.19 93 SER A N 1
ATOM 756 C CA . SER A 1 93 ? -1.851 18.175 4.193 1.00 71.19 93 SER A CA 1
ATOM 757 C C . SER A 1 93 ? -1.052 17.933 5.483 1.00 71.19 93 SER A C 1
ATOM 759 O O . SER A 1 93 ? -0.057 18.615 5.705 1.00 71.19 93 SER A O 1
ATOM 761 N N . ASN A 1 94 ? -1.480 16.983 6.324 1.00 67.12 94 ASN A N 1
ATOM 762 C CA . ASN A 1 94 ? -0.933 16.724 7.664 1.00 67.12 94 ASN A CA 1
ATOM 763 C C . ASN A 1 94 ? -0.507 15.257 7.873 1.00 67.12 94 ASN A C 1
ATOM 765 O O . ASN A 1 94 ? -0.357 14.819 9.015 1.00 67.12 94 ASN A O 1
ATOM 769 N N . SER A 1 95 ? -0.339 14.471 6.804 1.00 68.12 95 SER A N 1
ATOM 770 C CA . SER A 1 95 ? 0.092 13.078 6.940 1.00 68.12 95 SER A CA 1
ATOM 771 C C . SER A 1 95 ? 1.496 12.993 7.532 1.00 68.12 95 SER A C 1
ATOM 773 O O . SER A 1 95 ? 2.455 13.505 6.949 1.00 68.12 95 SER A O 1
ATOM 775 N N . MET A 1 96 ? 1.639 12.289 8.652 1.00 77.25 96 MET A N 1
ATOM 776 C CA . MET A 1 96 ? 2.947 11.830 9.109 1.00 77.25 96 MET A CA 1
ATOM 777 C C . MET A 1 96 ? 3.297 10.534 8.375 1.00 77.25 96 MET A C 1
ATOM 779 O O . MET A 1 96 ? 2.685 9.499 8.631 1.00 77.25 96 MET A O 1
ATOM 783 N N . LEU A 1 97 ? 4.284 10.592 7.481 1.00 84.31 97 LEU A N 1
ATOM 784 C CA . LEU A 1 97 ? 4.850 9.404 6.848 1.00 84.31 97 LEU A CA 1
ATOM 785 C C . LEU A 1 97 ? 5.717 8.664 7.873 1.00 84.31 97 LEU A C 1
ATOM 787 O O . LEU A 1 97 ? 6.700 9.224 8.353 1.00 84.31 97 LEU A O 1
ATOM 791 N N . SER A 1 98 ? 5.338 7.437 8.230 1.00 85.56 98 SER A N 1
ATOM 792 C CA . SER A 1 98 ? 6.149 6.589 9.115 1.00 85.56 98 SER A CA 1
ATOM 793 C C . SER A 1 98 ? 7.122 5.699 8.352 1.00 85.56 98 SER A C 1
ATOM 795 O O . SER A 1 98 ? 8.204 5.445 8.856 1.00 85.56 98 SER A O 1
ATOM 797 N N . GLN A 1 99 ? 6.741 5.238 7.158 1.00 86.38 99 GLN A N 1
ATOM 798 C CA . GLN A 1 99 ? 7.544 4.346 6.323 1.00 86.38 99 GLN A CA 1
ATOM 799 C C . GLN A 1 99 ? 7.143 4.513 4.852 1.00 86.38 99 GLN A C 1
ATOM 801 O O . GLN A 1 99 ? 5.976 4.783 4.553 1.00 86.38 99 GLN A O 1
ATOM 806 N N . ALA A 1 100 ? 8.100 4.347 3.939 1.00 89.50 100 ALA A N 1
ATOM 807 C CA . ALA A 1 100 ? 7.855 4.271 2.503 1.00 89.50 100 ALA A CA 1
ATOM 808 C C . ALA A 1 100 ? 8.795 3.245 1.863 1.00 89.50 100 ALA A C 1
ATOM 810 O O . ALA A 1 100 ? 9.998 3.302 2.080 1.00 89.50 100 ALA A O 1
ATOM 811 N N . GLU A 1 101 ? 8.237 2.358 1.038 1.00 90.44 101 GLU A N 1
ATOM 812 C CA . GLU A 1 101 ? 8.968 1.262 0.397 1.00 90.44 101 GLU A CA 1
ATOM 813 C C . GLU A 1 101 ? 8.794 1.295 -1.123 1.00 90.44 101 GLU A C 1
ATOM 815 O O . GLU A 1 101 ? 7.673 1.414 -1.635 1.00 90.44 101 GLU A O 1
ATOM 820 N N . LEU A 1 102 ? 9.895 1.127 -1.860 1.00 91.31 102 LEU A N 1
ATOM 821 C CA . LEU A 1 102 ? 9.865 0.933 -3.309 1.00 91.31 102 LEU A CA 1
ATOM 822 C C . LEU A 1 102 ? 9.859 -0.567 -3.631 1.00 91.31 102 LEU A C 1
ATOM 824 O O . LEU A 1 102 ? 10.871 -1.245 -3.491 1.00 91.31 102 LEU A O 1
ATOM 828 N N . ARG A 1 103 ? 8.730 -1.084 -4.130 1.00 89.50 103 ARG A N 1
ATOM 829 C CA . ARG A 1 103 ? 8.587 -2.502 -4.508 1.00 89.50 103 ARG A CA 1
ATOM 830 C C . ARG A 1 103 ? 8.627 -2.686 -6.024 1.00 89.50 103 ARG A C 1
ATOM 832 O O . ARG A 1 103 ? 7.850 -2.070 -6.755 1.00 89.50 103 ARG A O 1
ATOM 839 N N . LEU A 1 104 ? 9.499 -3.581 -6.493 1.00 88.38 104 LEU A N 1
ATOM 840 C CA . LEU A 1 104 ? 9.679 -3.918 -7.907 1.00 88.38 104 LEU A CA 1
ATOM 841 C C . LEU A 1 104 ? 9.526 -5.424 -8.129 1.00 88.38 104 LEU A C 1
ATOM 843 O O . LEU A 1 104 ? 10.109 -6.233 -7.414 1.00 88.38 104 LEU A O 1
ATOM 847 N N . ARG A 1 105 ? 8.788 -5.814 -9.173 1.00 87.31 105 ARG A N 1
ATOM 848 C CA . ARG A 1 105 ? 8.701 -7.218 -9.593 1.00 87.31 105 ARG A CA 1
ATOM 849 C C . ARG A 1 105 ? 9.836 -7.547 -10.560 1.00 87.31 105 ARG A C 1
ATOM 851 O O . ARG A 1 105 ? 9.739 -7.253 -11.753 1.00 87.31 105 ARG A O 1
ATOM 858 N N . ILE A 1 106 ? 10.878 -8.202 -10.061 1.00 83.94 106 ILE A N 1
ATOM 859 C CA . ILE A 1 106 ? 11.984 -8.708 -10.881 1.00 83.94 106 ILE A CA 1
ATOM 860 C C . ILE A 1 106 ? 11.521 -9.990 -11.584 1.00 83.94 106 ILE A C 1
ATOM 862 O O . ILE A 1 106 ? 11.224 -10.988 -10.937 1.00 83.94 106 ILE A O 1
ATOM 866 N N . LYS A 1 107 ? 11.414 -9.955 -12.918 1.00 82.75 107 LYS A N 1
ATOM 867 C CA . LYS A 1 107 ? 11.040 -11.135 -13.723 1.00 82.75 107 LYS A CA 1
ATOM 868 C C . LYS A 1 107 ? 12.243 -11.999 -14.092 1.00 82.75 107 LYS A C 1
ATOM 870 O O . LYS A 1 107 ? 12.127 -13.215 -14.142 1.00 82.75 107 LYS A O 1
ATOM 875 N N . GLU A 1 108 ? 13.380 -11.357 -14.342 1.00 82.56 108 GLU A N 1
ATOM 876 C CA . GLU A 1 108 ? 14.616 -11.999 -14.780 1.00 82.56 108 GLU A CA 1
ATOM 877 C C . GLU A 1 108 ? 15.774 -11.484 -13.916 1.00 82.56 108 GLU A C 1
ATOM 879 O O . GLU A 1 108 ? 16.281 -10.385 -14.158 1.00 82.56 108 GLU A O 1
ATOM 884 N N . PRO A 1 109 ? 16.190 -12.233 -12.882 1.00 72.88 109 PRO A N 1
ATOM 885 C CA . PRO A 1 109 ? 17.328 -11.869 -12.050 1.00 72.88 109 PRO A CA 1
ATOM 886 C C . PRO A 1 109 ? 18.631 -12.204 -12.788 1.00 72.88 109 PRO A C 1
ATOM 888 O O . PRO A 1 109 ? 19.338 -13.148 -12.450 1.00 72.88 109 PRO A O 1
ATOM 891 N N . THR A 1 110 ? 18.946 -11.462 -13.850 1.00 66.88 110 THR A N 1
ATOM 892 C CA . THR A 1 110 ? 20.232 -11.604 -14.543 1.00 66.88 110 THR A CA 1
ATOM 893 C C . THR A 1 110 ? 21.223 -10.582 -14.005 1.00 66.88 110 THR A C 1
ATOM 895 O O . THR A 1 110 ? 21.084 -9.387 -14.273 1.00 66.88 110 THR A O 1
ATOM 898 N N . ILE A 1 111 ? 22.250 -11.041 -13.293 1.00 58.72 111 ILE A N 1
ATOM 899 C CA . ILE A 1 111 ? 23.397 -10.208 -12.917 1.00 58.72 111 ILE A CA 1
ATOM 900 C C . ILE A 1 111 ? 24.291 -10.096 -14.154 1.00 58.72 111 ILE A C 1
ATOM 902 O O . ILE A 1 111 ? 25.062 -11.002 -14.466 1.00 58.72 111 ILE A O 1
ATOM 906 N N . ARG A 1 112 ? 24.170 -9.001 -14.911 1.00 55.72 112 ARG A N 1
ATOM 907 C CA . ARG A 1 112 ? 25.125 -8.696 -15.985 1.00 55.72 112 ARG A CA 1
ATOM 908 C C . ARG A 1 112 ? 26.365 -8.061 -15.357 1.00 55.72 112 ARG A C 1
ATOM 910 O O . ARG A 1 112 ? 26.418 -6.849 -15.228 1.00 55.72 112 ARG A O 1
ATOM 917 N N . ASN A 1 113 ? 27.319 -8.901 -14.951 1.00 56.50 113 ASN A N 1
ATOM 918 C CA . ASN A 1 113 ? 28.722 -8.576 -14.656 1.00 56.50 113 ASN A CA 1
ATOM 919 C C . ASN A 1 113 ? 28.989 -7.137 -14.172 1.00 56.50 113 ASN A C 1
ATOM 921 O O . ASN A 1 113 ? 29.517 -6.312 -14.911 1.00 56.50 113 ASN A O 1
ATOM 925 N N . SER A 1 114 ? 28.602 -6.837 -12.939 1.00 53.97 114 SER A N 1
ATOM 926 C CA . SER A 1 114 ? 29.216 -5.857 -12.029 1.00 53.97 114 SER A CA 1
ATOM 927 C C . SER A 1 114 ? 28.326 -5.784 -10.792 1.00 53.97 114 SER A C 1
ATOM 929 O O . SER A 1 114 ? 27.102 -5.860 -10.904 1.00 53.97 114 SER A O 1
ATOM 931 N N . GLU A 1 115 ? 28.925 -5.701 -9.607 1.00 59.38 115 GLU A N 1
ATOM 932 C CA . GLU A 1 115 ? 28.191 -5.377 -8.386 1.00 59.38 115 GLU A CA 1
ATOM 933 C C . GLU A 1 115 ? 27.497 -4.025 -8.586 1.00 59.38 115 GLU A C 1
ATOM 935 O O . GLU A 1 115 ? 28.140 -2.978 -8.584 1.00 59.38 115 GLU A O 1
ATOM 940 N N . GLN A 1 116 ? 26.183 -4.037 -8.801 1.00 52.62 116 GLN A N 1
ATOM 941 C CA . GLN A 1 116 ? 25.373 -2.828 -8.751 1.00 52.62 116 GLN A CA 1
ATOM 942 C C . GLN A 1 116 ? 24.772 -2.745 -7.356 1.00 52.62 116 GLN A C 1
ATOM 944 O O . GLN A 1 116 ? 23.863 -3.497 -7.009 1.00 52.62 116 GLN A O 1
ATOM 949 N N . ARG A 1 117 ? 25.330 -1.851 -6.538 1.00 54.97 117 ARG A N 1
ATOM 950 C CA . ARG A 1 117 ? 24.733 -1.462 -5.263 1.00 54.97 117 ARG A CA 1
ATOM 951 C C . ARG A 1 117 ? 23.637 -0.437 -5.538 1.00 54.97 117 ARG A C 1
ATOM 953 O O . ARG A 1 117 ? 23.868 0.535 -6.252 1.00 54.97 117 ARG A O 1
ATOM 960 N N . LEU A 1 118 ? 22.448 -0.690 -4.998 1.00 46.72 118 LEU A N 1
ATOM 961 C CA . LEU A 1 118 ? 21.364 0.284 -4.957 1.00 46.72 118 LEU A CA 1
ATOM 962 C C . LEU A 1 118 ? 21.661 1.232 -3.786 1.00 46.72 118 LEU A C 1
ATOM 964 O O . LEU A 1 118 ? 21.737 0.767 -2.650 1.00 46.72 118 LEU A O 1
ATOM 968 N N . GLU A 1 119 ? 21.870 2.520 -4.050 1.00 48.09 119 GLU A N 1
ATOM 969 C CA . GLU A 1 119 ? 21.929 3.539 -2.994 1.00 48.09 119 GLU A CA 1
ATOM 970 C C . GLU A 1 119 ? 20.561 4.226 -2.895 1.00 48.09 119 GLU A C 1
ATOM 972 O O . GLU A 1 119 ? 19.976 4.582 -3.924 1.00 48.09 119 GLU A O 1
ATOM 977 N N . LEU A 1 120 ? 20.040 4.333 -1.668 1.00 35.47 120 LEU A N 1
ATOM 978 C CA . LEU A 1 120 ? 18.771 4.980 -1.317 1.00 35.47 120 LEU A CA 1
ATOM 979 C C . LEU A 1 120 ? 19.039 6.312 -0.613 1.00 35.47 120 LEU A C 1
ATOM 981 O O . LEU A 1 120 ? 19.944 6.336 0.252 1.00 35.47 120 LEU A O 1
#

Sequence (120 aa):
GQILSKLRLPKEPEVDEEKDLENIPVELISVYNSTVELSQEQAADPVHQDVEDPNEKGYYAKEVHKFTMKPMRENPDRLIWFNITDIKHKLGSNSMLSQAELRLRIKEPTIRNSEQRLEL

Radius of gyration: 18.62 Å; chains: 1; bounding box: 53×33×48 Å

pLDDT: mean 80.25, std 14.1, range [35.47, 95.44]